Protein AF-R9BVL9-F1 (afdb_monomer)

pLDDT: mean 93.87, std 7.26, range [50.53, 97.81]

Organism: NCBI:txid1202534

Radius of gyration: 15.22 Å; Cα contacts (8 Å, |Δi|>4): 130; chains: 1; bounding box: 31×31×44 Å

Mean predicted aligned error: 3.62 Å

Solvent-accessible surface area (backbone atoms only — not comparable to full-atom values): 5307 Å² total; per-residue (Å²): 130,86,49,84,34,79,42,56,67,53,29,22,55,51,24,23,60,45,1,36,74,64,8,26,67,58,32,45,64,66,48,54,82,30,38,88,45,59,69,3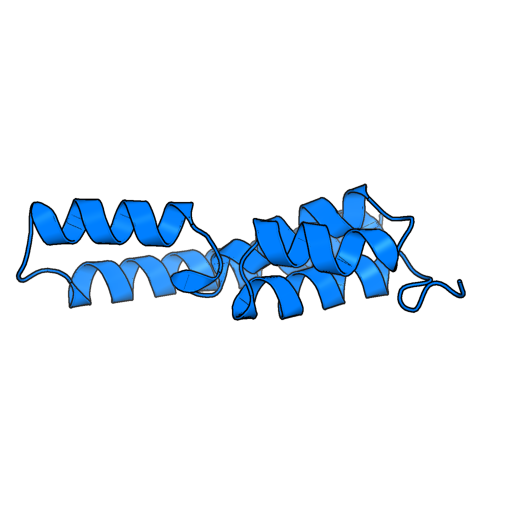4,31,57,49,14,10,55,57,13,20,43,65,36,58,69,2,18,69,65,48,45,51,53,50,55,56,49,34,71,78,37,66,90,44,48,69,61,51,53,51,54,52,47,51,56,23,51,52,45,46,69,49,48,52,58,52,51,48,42,63,74,74,74,108

Sequence (103 aa):
MEQILNSKQSTFTYSIIVSQVISNVPATMLLSGFTNSVRELLLGVNIGGLGTLIASLASVISFKLYINEFPEESNKYLKSFTFYNILGLAIIIPLIYLILFCI

Foldseek 3Di:
DAQPQEDLVSLLQVLLVQLLPQALPVSLVVNVVRDPNNVSNNLNLVLSLLQDCNSYPVSVVVLVVVCVVVVPCSVVSRVVSNVVSVVSSVPVVVVVCCVPPVD

Secondary structure (DSSP, 8-state):
---S--SHHHHHHHHHHHHHHH-HHHHHHHHHTT-S-HHHHHHHHHHHTTSSSTT-HHHHHHHHHHHHH-GGGHHHHHHHHHHHHHHHHHHHHHHHHHHHHT-

Structure (mmCIF, N/CA/C/O backbone):
data_AF-R9BVL9-F1
#
_entry.id   AF-R9BVL9-F1
#
loop_
_atom_site.group_PDB
_atom_site.id
_atom_site.type_symbol
_atom_site.label_atom_id
_atom_site.label_alt_id
_atom_site.label_comp_id
_atom_site.label_asym_id
_atom_site.label_entity_id
_atom_site.label_seq_id
_atom_site.pdbx_PDB_ins_code
_atom_site.Cartn_x
_atom_site.Cartn_y
_atom_site.Cartn_z
_atom_site.occupancy
_atom_site.B_iso_or_equiv
_atom_site.auth_seq_id
_atom_site.auth_comp_id
_atom_site.auth_asym_id
_atom_site.auth_atom_id
_atom_site.pdbx_PDB_model_num
ATOM 1 N N . MET A 1 1 ? 15.472 -16.729 -16.283 1.00 50.53 1 MET A N 1
ATOM 2 C CA . MET A 1 1 ? 14.083 -16.430 -15.888 1.00 50.53 1 MET A CA 1
ATOM 3 C C . MET A 1 1 ? 13.789 -15.060 -16.470 1.00 50.53 1 MET A C 1
ATOM 5 O O . MET A 1 1 ? 14.496 -14.128 -16.106 1.00 50.53 1 MET A O 1
ATOM 9 N N . GLU A 1 2 ? 12.910 -14.949 -17.467 1.00 54.12 2 GLU A N 1
ATOM 10 C CA . GLU A 1 2 ? 12.523 -13.630 -17.989 1.00 54.12 2 GLU A CA 1
ATOM 11 C C . GLU A 1 2 ? 11.893 -12.827 -16.849 1.00 54.12 2 GLU A C 1
ATOM 13 O O . GLU A 1 2 ? 11.024 -13.329 -16.134 1.00 54.12 2 GLU A O 1
ATOM 18 N N . GLN A 1 3 ? 12.386 -11.612 -16.620 1.00 64.62 3 GLN A N 1
ATOM 19 C CA . GLN A 1 3 ? 11.848 -10.755 -15.574 1.00 64.62 3 GLN A CA 1
ATOM 20 C C . GLN A 1 3 ? 10.478 -10.261 -16.033 1.00 64.62 3 GLN A C 1
ATOM 22 O O . GLN A 1 3 ? 10.350 -9.579 -17.039 1.00 64.62 3 GLN A O 1
ATOM 27 N N . ILE A 1 4 ? 9.414 -10.629 -15.324 1.00 75.50 4 ILE A N 1
ATOM 28 C CA . ILE A 1 4 ? 8.058 -10.175 -15.675 1.00 75.50 4 ILE A CA 1
ATOM 29 C C . ILE A 1 4 ? 7.959 -8.645 -15.504 1.00 75.50 4 ILE A C 1
ATOM 31 O O . ILE A 1 4 ? 7.212 -7.974 -16.214 1.00 75.50 4 ILE A O 1
ATOM 35 N N . LEU A 1 5 ? 8.777 -8.068 -14.614 1.00 85.25 5 LEU A N 1
ATOM 36 C CA . LEU A 1 5 ? 8.900 -6.630 -14.390 1.00 85.25 5 LEU A CA 1
ATOM 37 C C . LEU A 1 5 ? 10.209 -6.101 -14.993 1.00 85.25 5 LEU A C 1
ATOM 39 O O . LEU A 1 5 ? 11.156 -5.771 -14.285 1.00 85.25 5 LEU A O 1
ATOM 43 N N . ASN A 1 6 ? 10.240 -5.986 -16.321 1.00 83.31 6 ASN A N 1
ATOM 44 C CA . ASN A 1 6 ? 11.427 -5.549 -17.070 1.00 83.31 6 ASN A CA 1
ATOM 45 C C . ASN A 1 6 ? 11.731 -4.044 -16.978 1.00 83.31 6 ASN A C 1
ATOM 47 O O . ASN A 1 6 ? 12.803 -3.612 -17.396 1.00 83.31 6 ASN A O 1
ATOM 51 N N . SER A 1 7 ? 10.808 -3.227 -16.461 1.00 92.25 7 SER A N 1
ATOM 52 C CA . SER A 1 7 ? 10.996 -1.776 -16.368 1.00 92.25 7 SER A CA 1
ATOM 53 C C . SER A 1 7 ? 10.940 -1.275 -14.928 1.00 92.25 7 SER A C 1
ATOM 55 O O . SER A 1 7 ? 10.240 -1.817 -14.065 1.00 92.25 7 SER A O 1
ATOM 57 N N . LYS A 1 8 ? 11.656 -0.180 -14.676 1.00 94.81 8 LYS A N 1
ATOM 58 C CA . LYS A 1 8 ? 11.623 0.545 -13.402 1.00 94.81 8 LYS A CA 1
ATOM 59 C C . LYS A 1 8 ? 10.212 1.052 -13.076 1.00 94.81 8 LYS A C 1
ATOM 61 O O . LYS A 1 8 ? 9.757 0.919 -11.945 1.00 94.81 8 LYS A O 1
ATOM 66 N N . GLN A 1 9 ? 9.497 1.549 -14.089 1.00 94.62 9 GLN A N 1
ATOM 67 C CA . GLN A 1 9 ? 8.121 2.047 -13.972 1.00 94.62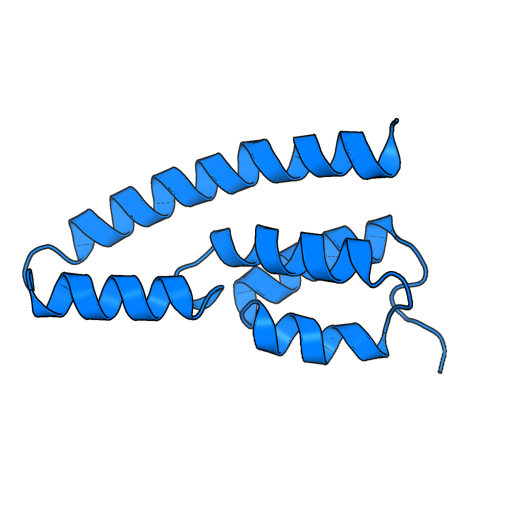 9 GLN A CA 1
ATOM 68 C C . GLN A 1 9 ? 7.154 0.925 -13.596 1.00 94.62 9 GLN A C 1
ATOM 70 O O . GLN A 1 9 ? 6.438 1.042 -12.604 1.00 94.62 9 GLN A O 1
ATOM 75 N N . SER A 1 10 ? 7.187 -0.201 -14.321 1.00 94.81 10 SER A N 1
ATOM 76 C CA . SER A 1 10 ? 6.359 -1.363 -13.985 1.00 94.81 10 SER A CA 1
ATOM 77 C C . SER A 1 10 ? 6.689 -1.877 -12.588 1.00 94.81 10 SER A C 1
ATOM 79 O O . SER A 1 10 ? 5.780 -2.136 -11.806 1.00 94.81 10 SER A O 1
ATOM 81 N N . THR A 1 11 ? 7.975 -1.969 -12.237 1.00 96.44 11 THR A N 1
ATOM 82 C CA . THR A 1 11 ? 8.390 -2.399 -10.897 1.00 96.44 11 THR A CA 1
ATOM 83 C C . THR A 1 11 ? 7.784 -1.505 -9.821 1.00 96.44 11 THR A C 1
ATOM 85 O O . THR A 1 11 ? 7.162 -2.020 -8.897 1.00 96.44 11 THR A O 1
ATOM 88 N N . PHE A 1 12 ? 7.896 -0.184 -9.960 1.00 97.38 12 PHE A N 1
ATOM 89 C CA . PHE A 1 12 ? 7.331 0.772 -9.011 1.00 97.38 12 PHE A CA 1
ATOM 90 C C . PHE A 1 12 ? 5.807 0.623 -8.875 1.00 97.38 12 PHE A C 1
ATOM 92 O O . PHE A 1 12 ? 5.299 0.437 -7.768 1.00 97.38 12 PHE A O 1
ATOM 99 N N . THR A 1 13 ? 5.077 0.636 -9.994 1.00 95.94 13 THR A N 1
ATOM 100 C CA . THR A 1 13 ? 3.607 0.590 -9.996 1.00 95.94 13 THR A CA 1
ATOM 101 C C . THR A 1 13 ? 3.064 -0.728 -9.444 1.00 95.94 13 THR A C 1
ATOM 103 O O . THR A 1 13 ? 2.191 -0.712 -8.576 1.00 95.94 13 THR A O 1
ATOM 106 N N . TYR A 1 14 ? 3.592 -1.873 -9.888 1.00 96.12 14 TYR A N 1
ATOM 107 C CA . TYR A 1 14 ? 3.139 -3.176 -9.389 1.00 96.12 14 TYR A CA 1
ATOM 108 C C . TYR A 1 14 ? 3.486 -3.372 -7.912 1.00 96.12 14 TYR A C 1
ATOM 110 O O . TYR A 1 14 ? 2.672 -3.913 -7.169 1.00 96.12 14 TYR A O 1
ATOM 118 N N . SER A 1 15 ? 4.638 -2.874 -7.459 1.00 97.00 15 SER A N 1
ATOM 119 C CA . SER A 1 15 ? 5.024 -2.943 -6.045 1.00 97.00 15 SER A CA 1
ATOM 120 C C . SER A 1 15 ? 4.051 -2.200 -5.130 1.00 97.00 15 SER A C 1
ATOM 122 O O . SER A 1 15 ? 3.724 -2.709 -4.058 1.00 97.00 15 SER A O 1
ATOM 124 N N . ILE A 1 16 ? 3.527 -1.047 -5.566 1.00 97.25 16 ILE A N 1
ATOM 125 C CA . ILE A 1 16 ? 2.487 -0.308 -4.832 1.00 97.25 16 ILE A CA 1
ATOM 126 C C . ILE A 1 16 ? 1.212 -1.147 -4.718 1.00 97.25 16 ILE A C 1
ATOM 128 O O . ILE A 1 16 ? 0.687 -1.320 -3.619 1.00 97.25 16 ILE A O 1
ATOM 132 N N . ILE A 1 17 ? 0.728 -1.679 -5.844 1.00 95.69 17 ILE A N 1
ATOM 133 C CA . ILE A 1 17 ? -0.538 -2.425 -5.906 1.00 95.69 17 ILE A CA 1
ATOM 134 C C . ILE A 1 17 ? -0.456 -3.697 -5.059 1.00 95.69 17 ILE A C 1
ATOM 136 O O . ILE A 1 17 ? -1.322 -3.950 -4.224 1.00 95.69 17 ILE A O 1
ATOM 140 N N . VAL A 1 18 ? 0.603 -4.485 -5.242 1.00 96.06 18 VAL A N 1
ATOM 141 C CA . VAL A 1 18 ? 0.782 -5.762 -4.540 1.00 96.06 18 VAL A CA 1
ATOM 142 C C . VAL A 1 18 ? 0.958 -5.540 -3.036 1.00 96.06 18 VAL A C 1
ATOM 144 O O . VAL A 1 18 ? 0.368 -6.271 -2.239 1.00 96.06 18 VAL A O 1
ATOM 147 N N . SER A 1 19 ? 1.706 -4.510 -2.628 1.00 96.75 19 SER A N 1
ATOM 148 C CA . SER A 1 19 ? 1.915 -4.196 -1.209 1.00 96.75 19 SER A CA 1
ATOM 149 C C . SER A 1 19 ? 0.619 -3.833 -0.476 1.00 96.75 19 SER A C 1
ATOM 151 O O . SER A 1 19 ? 0.444 -4.230 0.676 1.00 96.75 19 SER A O 1
ATOM 153 N N . GLN A 1 20 ? -0.344 -3.191 -1.150 1.00 94.62 20 GLN A N 1
ATOM 154 C CA . GLN A 1 20 ? -1.646 -2.883 -0.544 1.00 94.62 20 GLN A CA 1
ATOM 155 C C . GLN A 1 20 ? -2.468 -4.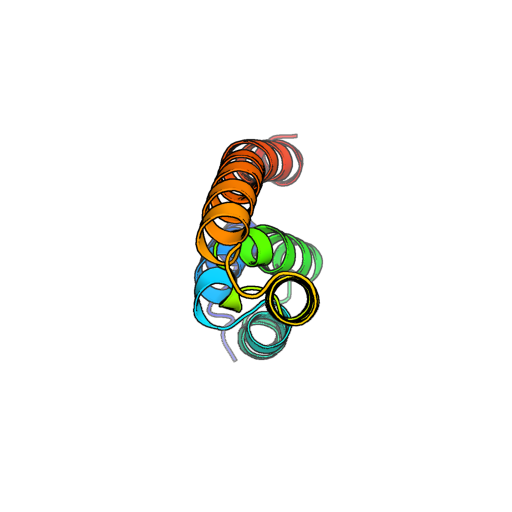124 -0.164 1.00 94.62 20 GLN A C 1
ATOM 157 O O . GLN A 1 20 ? -3.300 -4.045 0.744 1.00 94.62 20 GLN A O 1
ATOM 162 N N . VAL A 1 21 ? -2.231 -5.252 -0.842 1.00 93.31 21 VAL A N 1
ATOM 163 C CA . VAL A 1 21 ? -2.979 -6.504 -0.655 1.00 93.31 21 VAL A CA 1
ATOM 164 C C . VAL A 1 21 ? -2.218 -7.498 0.224 1.00 93.31 21 VAL A C 1
ATOM 166 O O . VAL A 1 21 ? -2.817 -8.115 1.100 1.00 93.31 21 VAL A O 1
ATOM 169 N N . ILE A 1 22 ? -0.909 -7.667 0.002 1.00 92.75 22 ILE A N 1
ATOM 170 C CA . ILE A 1 22 ? -0.108 -8.732 0.641 1.00 92.75 22 ILE A CA 1
ATOM 171 C C . ILE A 1 22 ? 0.700 -8.220 1.846 1.00 92.75 22 ILE A C 1
ATOM 173 O O . ILE A 1 22 ? 1.129 -9.019 2.674 1.00 92.75 22 ILE A O 1
ATOM 177 N N . SER A 1 23 ? 0.857 -6.902 1.998 1.00 94.50 23 SER A N 1
ATOM 178 C CA . SER A 1 23 ? 1.772 -6.232 2.934 1.00 94.50 23 SER A CA 1
ATOM 179 C C . SER A 1 23 ? 3.181 -5.996 2.386 1.00 94.50 23 SER A C 1
ATOM 181 O O . SER A 1 23 ? 3.693 -6.761 1.567 1.00 94.50 23 SER A O 1
ATOM 183 N N . ASN A 1 24 ? 3.819 -4.928 2.863 1.00 95.06 24 ASN A N 1
ATOM 184 C CA . ASN A 1 24 ? 5.112 -4.433 2.390 1.00 95.06 24 ASN A CA 1
ATOM 185 C C . ASN A 1 24 ? 6.234 -5.489 2.390 1.00 95.06 24 ASN A C 1
ATOM 187 O O . ASN A 1 24 ? 6.908 -5.662 1.372 1.00 95.06 24 ASN A O 1
ATOM 191 N N . VAL A 1 25 ? 6.427 -6.234 3.482 1.00 95.44 25 VAL A N 1
ATOM 192 C CA . VAL A 1 25 ? 7.508 -7.231 3.592 1.00 95.44 25 VAL A CA 1
ATOM 193 C C . VAL A 1 25 ? 7.266 -8.449 2.683 1.00 95.44 25 VAL A C 1
ATOM 195 O O . VAL A 1 25 ? 8.138 -8.741 1.857 1.00 95.44 25 VAL A O 1
ATOM 198 N N . PRO A 1 26 ? 6.109 -9.142 2.739 1.00 95.81 26 PRO A N 1
ATOM 199 C CA . PRO A 1 26 ? 5.826 -10.252 1.829 1.00 95.81 26 PRO A CA 1
ATOM 200 C C . PRO A 1 26 ? 5.803 -9.842 0.353 1.00 95.81 26 PRO A C 1
ATOM 202 O O . PRO A 1 26 ? 6.315 -10.582 -0.485 1.00 95.81 26 PRO A O 1
ATOM 205 N N . ALA A 1 27 ? 5.271 -8.659 0.024 1.00 96.56 27 ALA A N 1
ATOM 206 C CA . ALA A 1 27 ? 5.282 -8.140 -1.344 1.00 96.56 27 ALA A CA 1
ATOM 207 C C . ALA A 1 27 ? 6.711 -7.917 -1.855 1.00 96.56 27 ALA A C 1
ATOM 209 O O . ALA A 1 27 ? 7.007 -8.252 -3.000 1.00 96.56 27 ALA A O 1
ATOM 210 N N . THR A 1 28 ? 7.611 -7.415 -1.001 1.00 96.69 28 THR A N 1
ATOM 211 C CA . THR A 1 28 ? 9.034 -7.262 -1.344 1.00 96.69 28 THR A CA 1
ATOM 212 C C . THR A 1 28 ? 9.658 -8.610 -1.676 1.00 96.69 28 THR A C 1
ATOM 214 O O . THR A 1 28 ? 10.278 -8.755 -2.726 1.00 96.69 28 THR A O 1
ATOM 217 N N . MET A 1 29 ? 9.460 -9.608 -0.808 1.00 96.56 29 MET A N 1
ATOM 218 C CA . MET A 1 29 ? 9.991 -10.958 -1.016 1.00 96.56 29 MET A CA 1
ATOM 219 C C . MET A 1 29 ? 9.449 -11.579 -2.305 1.00 96.56 29 MET A C 1
ATOM 221 O O . MET A 1 29 ? 10.233 -12.059 -3.122 1.00 96.56 29 MET A O 1
ATOM 225 N N . LEU A 1 30 ? 8.135 -11.492 -2.527 1.00 95.31 30 LEU A N 1
ATOM 226 C CA . LEU A 1 30 ? 7.473 -12.010 -3.722 1.00 95.31 30 LEU A CA 1
ATOM 227 C C . LEU A 1 30 ? 8.018 -11.359 -5.000 1.00 95.31 30 LEU A C 1
ATOM 229 O O . LEU A 1 30 ? 8.381 -12.067 -5.933 1.00 95.31 30 LEU A O 1
ATOM 233 N N . LEU A 1 31 ? 8.096 -10.027 -5.048 1.00 95.56 31 LEU A N 1
ATOM 234 C CA . LEU A 1 31 ? 8.468 -9.293 -6.260 1.00 95.56 31 LEU A CA 1
ATOM 235 C C . LEU A 1 31 ? 9.979 -9.241 -6.518 1.00 95.56 31 LEU A C 1
ATOM 237 O O . LEU A 1 31 ? 10.380 -9.034 -7.663 1.00 95.56 31 LEU A O 1
ATOM 241 N N . SER A 1 32 ? 10.816 -9.472 -5.502 1.00 95.12 32 SER A N 1
ATOM 242 C CA . SER A 1 32 ? 12.283 -9.431 -5.626 1.00 95.12 32 SER A CA 1
ATOM 243 C C . SER A 1 32 ? 12.849 -10.395 -6.675 1.00 95.12 32 SER A C 1
ATOM 245 O O . SER A 1 32 ? 13.842 -10.079 -7.321 1.00 95.12 32 SER A O 1
ATOM 247 N N . GLY A 1 33 ? 12.191 -11.536 -6.909 1.00 92.94 33 GLY A N 1
ATOM 248 C CA . GLY A 1 33 ? 12.590 -12.499 -7.941 1.00 92.94 33 GLY A CA 1
ATOM 249 C C . GLY A 1 33 ? 12.226 -12.086 -9.373 1.00 92.94 33 GLY A C 1
ATOM 250 O O . GLY A 1 33 ? 12.720 -12.687 -10.326 1.00 92.94 33 GLY A O 1
ATOM 251 N N . PHE A 1 34 ? 11.373 -11.070 -9.542 1.00 93.31 34 PHE A N 1
ATOM 252 C CA . PHE A 1 34 ? 10.806 -10.675 -10.836 1.00 93.31 34 PHE A CA 1
ATOM 253 C C . PHE A 1 34 ? 11.376 -9.364 -11.393 1.00 93.31 34 PHE A C 1
ATOM 255 O O .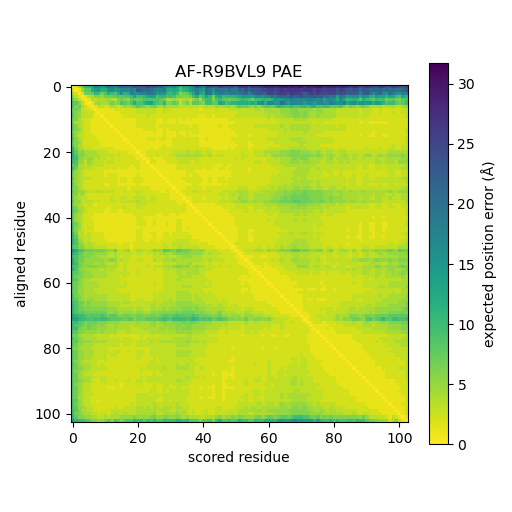 PHE A 1 34 ? 10.971 -8.967 -12.486 1.00 93.31 34 PHE A O 1
ATOM 262 N N . THR A 1 35 ? 12.288 -8.695 -10.677 1.00 94.12 35 THR A N 1
ATOM 263 C CA . THR A 1 35 ? 12.872 -7.400 -11.067 1.00 94.12 35 THR A CA 1
ATOM 264 C C . THR A 1 35 ? 14.304 -7.224 -10.556 1.00 94.12 35 THR A C 1
ATOM 266 O O . THR A 1 35 ? 14.619 -7.604 -9.433 1.00 94.12 35 THR A O 1
ATOM 269 N N . ASN A 1 36 ? 15.159 -6.563 -11.343 1.00 94.06 36 ASN A N 1
ATOM 270 C CA . ASN A 1 36 ? 16.454 -6.035 -10.877 1.00 94.06 36 ASN A CA 1
ATOM 271 C C . ASN A 1 36 ? 16.362 -4.597 -10.326 1.00 94.06 36 ASN A C 1
ATOM 273 O O . ASN A 1 36 ? 17.350 -4.050 -9.834 1.00 94.06 36 ASN A O 1
ATOM 277 N N . SER A 1 37 ? 15.194 -3.956 -10.420 1.00 95.12 37 SER A N 1
ATOM 278 C CA . SER A 1 37 ? 14.981 -2.552 -10.042 1.00 95.12 37 SER A CA 1
ATOM 279 C C . SER A 1 37 ? 14.697 -2.431 -8.541 1.00 95.12 37 SER A C 1
ATOM 281 O O . SER A 1 37 ? 13.590 -2.103 -8.116 1.00 95.12 37 SER A O 1
ATOM 283 N N . VAL A 1 38 ? 15.701 -2.757 -7.716 1.00 94.88 38 VAL A N 1
ATOM 284 C CA . VAL A 1 38 ? 15.562 -2.858 -6.249 1.00 94.88 38 VAL A CA 1
ATOM 285 C C . VAL A 1 38 ? 15.094 -1.542 -5.626 1.00 94.88 38 VAL A C 1
ATOM 287 O O . VAL A 1 38 ? 14.270 -1.546 -4.715 1.00 94.88 38 VAL A O 1
ATOM 290 N N . ARG A 1 39 ? 15.579 -0.402 -6.128 1.00 96.31 39 ARG A N 1
ATOM 291 C CA . ARG A 1 39 ? 15.196 0.916 -5.608 1.00 96.31 39 ARG A CA 1
ATOM 292 C C . ARG A 1 39 ? 13.705 1.181 -5.811 1.00 96.31 39 ARG A C 1
ATOM 294 O O . ARG A 1 39 ? 13.021 1.597 -4.881 1.00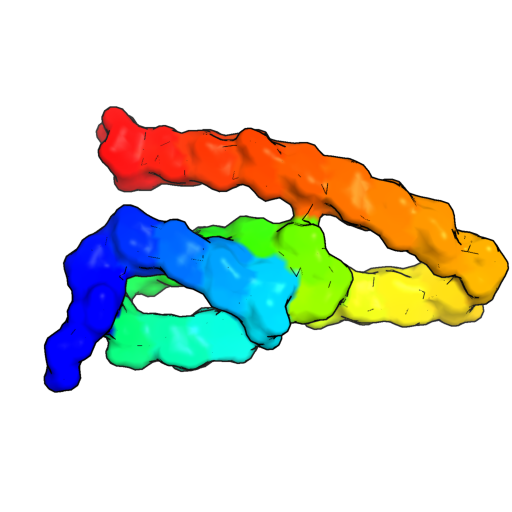 96.31 39 ARG A O 1
ATOM 301 N N . GLU A 1 40 ? 13.204 0.928 -7.010 1.00 97.25 40 GLU A N 1
ATOM 302 C CA . GLU A 1 40 ? 11.810 1.129 -7.390 1.00 97.25 40 GLU A CA 1
ATOM 303 C C . GLU A 1 40 ? 10.883 0.137 -6.686 1.00 97.25 40 GLU A C 1
ATOM 305 O O . GLU A 1 40 ? 9.794 0.522 -6.261 1.00 97.25 40 GLU A O 1
ATOM 310 N N . LEU A 1 41 ? 11.346 -1.102 -6.493 1.00 97.44 41 LEU A N 1
ATOM 311 C CA . LEU A 1 41 ? 10.665 -2.114 -5.690 1.00 97.44 41 LEU A CA 1
ATOM 312 C C . LEU A 1 41 ? 10.490 -1.632 -4.245 1.00 97.44 41 LEU A C 1
ATOM 314 O O . LEU A 1 41 ? 9.364 -1.546 -3.761 1.00 97.44 41 LEU A O 1
ATOM 318 N N . LEU A 1 42 ? 11.588 -1.269 -3.574 1.00 97.38 42 LEU A N 1
ATOM 319 C CA . LEU A 1 42 ? 11.572 -0.851 -2.168 1.00 97.38 42 LEU A CA 1
ATOM 320 C C . LEU A 1 42 ? 10.782 0.443 -1.945 1.00 97.38 42 LEU A C 1
ATOM 322 O O . LEU A 1 42 ? 10.102 0.580 -0.927 1.00 97.38 42 LEU A O 1
ATOM 326 N N . LEU A 1 43 ? 10.842 1.391 -2.881 1.00 97.56 43 LEU A N 1
ATOM 327 C CA . LEU A 1 43 ? 10.006 2.589 -2.817 1.00 97.56 43 LEU A CA 1
ATOM 328 C C . LEU A 1 43 ? 8.530 2.233 -3.012 1.00 97.56 43 LEU A C 1
ATOM 330 O O . LEU A 1 43 ? 7.695 2.638 -2.207 1.00 97.56 43 LEU A O 1
ATOM 334 N N . GLY A 1 44 ? 8.209 1.435 -4.031 1.00 97.44 44 GLY A N 1
ATOM 335 C CA . GLY A 1 44 ? 6.832 1.071 -4.341 1.00 97.44 44 GLY A CA 1
ATOM 336 C C . GLY A 1 44 ? 6.154 0.279 -3.221 1.00 97.44 44 GLY A C 1
ATOM 337 O O . GLY A 1 44 ? 5.045 0.625 -2.821 1.00 97.44 44 GLY A O 1
ATOM 338 N N . VAL A 1 45 ? 6.820 -0.729 -2.648 1.00 97.69 45 VAL A N 1
ATOM 339 C CA . VAL A 1 45 ? 6.248 -1.528 -1.547 1.00 97.69 45 VAL A CA 1
ATOM 340 C C . VAL A 1 45 ? 6.049 -0.719 -0.266 1.00 97.69 45 VAL A C 1
ATOM 342 O O . VAL A 1 45 ? 5.043 -0.912 0.414 1.00 97.69 45 VAL A O 1
ATOM 345 N N . ASN A 1 46 ? 6.951 0.211 0.063 1.00 97.25 46 ASN A N 1
ATOM 346 C CA . ASN A 1 46 ? 6.794 1.059 1.247 1.00 97.25 46 ASN A CA 1
ATOM 347 C C . ASN A 1 46 ? 5.663 2.074 1.072 1.00 97.25 46 ASN A C 1
ATOM 349 O O . ASN A 1 46 ? 4.840 2.220 1.972 1.00 97.25 46 ASN A O 1
ATOM 353 N N . ILE A 1 47 ? 5.575 2.721 -0.095 1.00 97.31 47 ILE A N 1
ATOM 354 C CA . ILE A 1 47 ? 4.473 3.640 -0.411 1.00 97.31 47 ILE A CA 1
ATOM 355 C C . ILE A 1 47 ? 3.144 2.877 -0.436 1.00 97.31 47 ILE A C 1
ATOM 357 O O . ILE A 1 47 ? 2.169 3.320 0.163 1.00 97.31 47 ILE A O 1
ATOM 361 N N . GLY A 1 48 ? 3.110 1.695 -1.058 1.00 96.56 48 GLY A N 1
ATOM 362 C CA . GLY A 1 48 ? 1.939 0.818 -1.054 1.00 96.56 48 GLY A CA 1
ATOM 363 C C . GLY A 1 48 ? 1.518 0.377 0.350 1.00 96.56 48 GLY A C 1
ATOM 364 O O . GLY A 1 48 ? 0.327 0.235 0.608 1.00 96.56 48 GLY A O 1
ATOM 365 N N . GLY A 1 49 ? 2.460 0.273 1.291 1.00 95.31 49 GLY A N 1
ATOM 366 C CA . GLY A 1 49 ? 2.186 -0.052 2.692 1.00 95.31 49 GLY A CA 1
ATOM 367 C C . GLY A 1 49 ? 1.311 0.969 3.431 1.00 95.31 49 GLY A C 1
ATOM 368 O O . GLY A 1 49 ? 0.801 0.656 4.505 1.00 95.31 49 GLY A O 1
ATOM 369 N N . LEU A 1 50 ? 1.108 2.165 2.865 1.00 94.38 50 LEU A N 1
ATOM 370 C CA . LEU A 1 50 ? 0.189 3.168 3.405 1.00 94.38 50 LEU A CA 1
ATOM 371 C C . LEU A 1 50 ? -1.281 2.792 3.159 1.00 94.38 50 LEU A C 1
ATOM 373 O O . LEU A 1 50 ? -2.135 3.151 3.953 1.00 94.38 50 LEU A O 1
ATOM 377 N N . GLY A 1 51 ? -1.614 2.064 2.089 1.00 89.81 51 GLY A N 1
ATOM 378 C CA . GLY A 1 51 ? -3.001 1.998 1.608 1.00 89.81 51 GLY A CA 1
ATOM 379 C C . GLY A 1 51 ? -4.020 1.404 2.578 1.00 89.81 51 GLY A C 1
ATOM 380 O O . GLY A 1 51 ? -5.062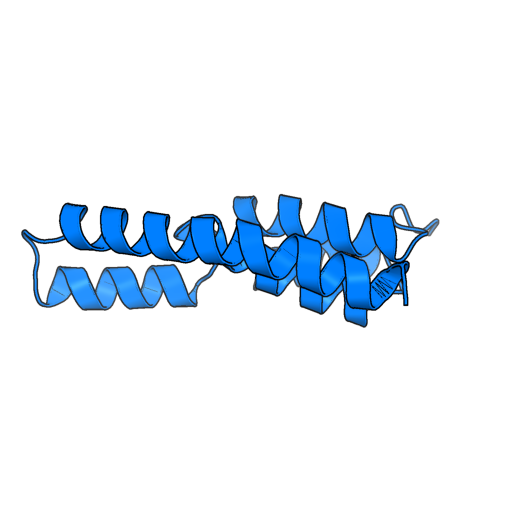 2.010 2.821 1.00 89.81 51 GLY A O 1
ATOM 381 N N . THR A 1 52 ? -3.737 0.232 3.144 1.00 91.50 52 THR A N 1
ATOM 382 C CA . THR A 1 52 ? -4.654 -0.443 4.074 1.00 91.50 52 THR A CA 1
ATOM 383 C C . THR A 1 52 ? -3.966 -0.747 5.395 1.00 91.50 52 THR A C 1
ATOM 385 O O . THR A 1 52 ? -2.742 -0.762 5.502 1.00 91.50 52 THR A O 1
ATOM 388 N N . LEU A 1 53 ? -4.756 -1.040 6.427 1.00 92.62 53 LEU A N 1
ATOM 389 C CA . LEU A 1 53 ? -4.216 -1.399 7.738 1.00 92.62 53 LEU A CA 1
ATOM 390 C C . LEU A 1 53 ? -3.361 -2.674 7.693 1.00 92.62 53 LEU A C 1
ATOM 392 O O . LEU A 1 53 ? -2.395 -2.788 8.436 1.00 92.62 53 LEU A O 1
ATOM 396 N N . ILE A 1 54 ? -3.698 -3.612 6.805 1.00 91.25 54 ILE A N 1
ATOM 397 C CA . ILE A 1 54 ? -2.998 -4.894 6.633 1.00 91.25 54 ILE A CA 1
ATOM 398 C C . ILE A 1 54 ? -1.765 -4.732 5.723 1.00 91.25 54 ILE A C 1
ATOM 400 O O . ILE A 1 54 ? -0.794 -5.479 5.855 1.00 91.25 54 ILE A O 1
ATOM 404 N N . ALA A 1 55 ? -1.751 -3.710 4.858 1.00 93.50 55 ALA A N 1
ATOM 405 C CA . ALA A 1 55 ? -0.644 -3.409 3.947 1.00 93.50 55 ALA A CA 1
ATOM 406 C C . ALA A 1 55 ? 0.697 -3.141 4.661 1.00 93.50 55 ALA A C 1
ATOM 408 O O . ALA A 1 55 ? 1.761 -3.203 4.047 1.00 93.50 55 ALA A O 1
ATOM 409 N N . SER A 1 56 ? 0.680 -2.879 5.967 1.00 94.94 56 SER A N 1
ATOM 410 C CA . SER A 1 56 ? 1.892 -2.716 6.762 1.00 94.94 56 SER A CA 1
ATOM 411 C C . SER A 1 56 ? 1.727 -3.317 8.150 1.00 94.94 56 SER A C 1
ATOM 413 O O . SER A 1 56 ? 0.803 -2.978 8.890 1.00 94.94 56 SER A O 1
ATOM 415 N N . LEU A 1 57 ? 2.680 -4.162 8.553 1.00 93.06 57 LEU A N 1
ATOM 416 C CA . LEU A 1 57 ? 2.722 -4.708 9.913 1.00 93.06 57 LEU A CA 1
ATOM 417 C C . LEU A 1 57 ? 2.795 -3.609 10.980 1.00 93.06 57 LEU A C 1
ATOM 419 O O . LEU A 1 57 ? 2.197 -3.757 12.043 1.00 93.06 57 LEU A O 1
ATOM 423 N N . ALA A 1 58 ? 3.470 -2.491 10.694 1.00 92.81 58 ALA A N 1
ATOM 424 C CA . ALA A 1 58 ? 3.537 -1.362 11.618 1.00 92.81 58 ALA A CA 1
ATOM 425 C C . ALA A 1 58 ? 2.144 -0.759 11.881 1.00 92.81 58 ALA A C 1
ATOM 427 O O . ALA A 1 58 ? 1.820 -0.441 13.025 1.00 92.81 58 ALA A O 1
ATOM 428 N N . SER A 1 59 ? 1.296 -0.681 10.851 1.00 94.75 59 SER A N 1
ATOM 429 C CA . SER A 1 59 ? -0.093 -0.224 10.961 1.00 94.75 59 SER A CA 1
ATOM 430 C C . SER A 1 59 ? -0.937 -1.182 11.805 1.00 94.75 59 SER A C 1
ATOM 432 O O . SER A 1 59 ? -1.664 -0.740 12.694 1.00 94.75 59 SER A O 1
ATOM 434 N N . VAL A 1 60 ? -0.783 -2.498 11.606 1.00 94.56 60 VAL A N 1
ATOM 435 C CA . VAL A 1 60 ? -1.455 -3.520 12.432 1.00 94.56 60 VAL A CA 1
ATOM 436 C C . VAL A 1 60 ? -1.028 -3.424 13.898 1.00 94.56 60 VAL A C 1
ATOM 438 O O . VAL A 1 60 ? -1.873 -3.496 14.791 1.00 94.56 60 VAL A O 1
ATOM 441 N N . ILE A 1 61 ? 0.272 -3.266 14.162 1.00 95.38 61 ILE A N 1
ATOM 442 C CA . ILE A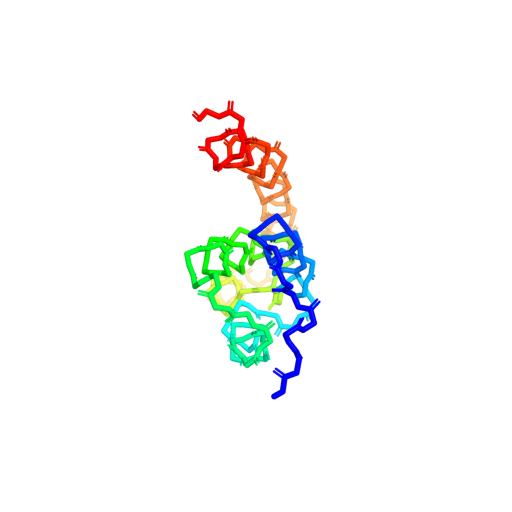 1 61 ? 0.808 -3.134 15.523 1.00 95.38 61 ILE A CA 1
ATOM 443 C C . ILE A 1 61 ? 0.269 -1.860 16.179 1.00 95.38 61 ILE A C 1
ATOM 445 O O . ILE A 1 61 ? -0.251 -1.930 17.289 1.00 95.38 61 ILE A O 1
ATOM 449 N N . SER A 1 62 ? 0.334 -0.719 15.488 1.00 95.38 62 SER A N 1
ATOM 450 C CA . SER A 1 62 ? -0.180 0.557 15.998 1.00 95.38 62 SER A CA 1
ATOM 451 C C . SER A 1 62 ? -1.671 0.477 16.326 1.00 95.38 62 SER A C 1
ATOM 453 O O . SER A 1 62 ? -2.077 0.906 17.404 1.00 95.38 62 SER A O 1
ATOM 455 N N . PHE A 1 63 ? -2.469 -0.138 15.452 1.00 96.69 63 PHE A N 1
ATOM 456 C CA . PHE A 1 63 ? -3.891 -0.343 15.703 1.00 96.69 63 PHE A CA 1
ATOM 457 C C . PHE A 1 63 ? -4.142 -1.217 16.929 1.00 96.69 63 PHE A C 1
ATOM 459 O O . PHE A 1 63 ? -4.921 -0.826 17.793 1.00 96.69 63 PHE A O 1
ATOM 466 N N . LYS A 1 64 ? -3.450 -2.361 17.041 1.00 96.25 64 LYS A N 1
ATOM 467 C CA . LYS A 1 64 ? -3.569 -3.260 18.200 1.00 96.25 64 LYS A CA 1
ATOM 468 C C . LYS A 1 64 ? -3.211 -2.561 19.510 1.00 96.25 64 LYS A C 1
ATOM 470 O O . LYS A 1 64 ? -3.925 -2.724 20.490 1.00 96.25 64 LYS A O 1
ATOM 475 N N . LEU A 1 65 ? -2.131 -1.782 19.525 1.00 97.25 65 LEU A N 1
ATOM 476 C CA . LEU A 1 65 ? -1.739 -1.011 20.705 1.00 97.25 65 LEU A CA 1
ATOM 477 C C . LEU A 1 65 ? -2.794 0.047 21.056 1.00 97.25 65 LEU A C 1
ATOM 479 O O . LEU A 1 65 ? -3.148 0.178 22.222 1.00 97.25 65 LEU A O 1
ATOM 483 N N . TYR A 1 66 ? -3.338 0.749 20.058 1.00 96.81 66 TYR A N 1
ATOM 484 C CA . TYR A 1 66 ? -4.341 1.790 20.280 1.00 96.81 66 TYR A CA 1
ATOM 485 C C . TYR A 1 66 ? -5.647 1.239 20.857 1.00 96.81 66 TYR A C 1
ATOM 487 O O . TYR A 1 66 ? -6.157 1.781 21.831 1.00 96.81 66 TYR A O 1
ATOM 495 N N . ILE A 1 67 ? -6.185 0.157 20.289 1.00 96.81 67 ILE A N 1
ATOM 496 C CA . ILE A 1 67 ? -7.449 -0.427 20.767 1.00 96.81 67 ILE A CA 1
ATOM 497 C C . ILE A 1 67 ? -7.301 -1.159 22.104 1.00 96.81 67 ILE A C 1
ATOM 499 O O . ILE A 1 67 ? -8.292 -1.336 22.801 1.00 96.81 67 ILE A O 1
ATOM 503 N N . ASN A 1 68 ? -6.089 -1.585 22.473 1.00 96.88 68 ASN A N 1
ATOM 504 C CA . ASN A 1 68 ? -5.840 -2.144 23.802 1.00 96.88 68 ASN A CA 1
ATOM 505 C C . ASN A 1 68 ? -5.954 -1.071 24.897 1.00 96.88 68 ASN A C 1
ATOM 507 O O . ASN A 1 68 ? -6.431 -1.377 25.984 1.00 96.88 68 ASN A O 1
ATOM 511 N N . GLU A 1 69 ? -5.540 0.165 24.605 1.00 96.75 69 GLU A 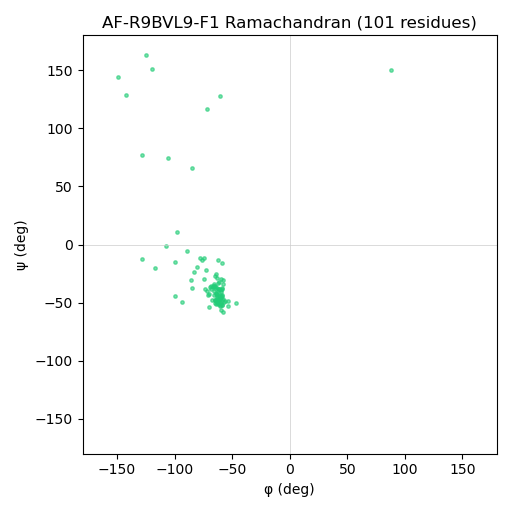N 1
ATOM 512 C CA . GLU A 1 69 ? -5.646 1.303 25.531 1.00 96.75 69 GLU A CA 1
ATOM 513 C C . GLU A 1 69 ? -7.029 1.976 25.458 1.00 96.75 69 GLU A C 1
ATOM 515 O O . GLU A 1 69 ? -7.599 2.368 26.474 1.00 96.75 69 GLU A O 1
ATOM 520 N N . PHE A 1 70 ? -7.605 2.069 24.253 1.00 96.19 70 PHE A N 1
ATOM 521 C CA . PHE A 1 70 ? -8.890 2.722 23.980 1.00 96.19 70 PHE A CA 1
ATOM 522 C C . PHE A 1 70 ? -9.843 1.795 23.196 1.00 96.19 70 PHE A C 1
ATOM 524 O O . PHE A 1 70 ? -10.042 1.987 21.989 1.00 96.19 70 PHE A O 1
ATOM 531 N N . PRO A 1 71 ? -10.476 0.802 23.852 1.00 92.44 71 PRO A N 1
ATOM 532 C CA . PRO A 1 71 ? -11.274 -0.232 23.178 1.00 92.44 71 PRO A CA 1
ATOM 533 C C . PRO A 1 71 ? -12.439 0.314 22.342 1.00 92.44 71 PRO A C 1
ATOM 535 O O . PRO A 1 71 ? -12.698 -0.159 21.236 1.00 92.44 71 PRO A O 1
ATOM 538 N N . GLU A 1 72 ? -13.098 1.365 22.835 1.00 95.25 72 GLU A N 1
ATOM 539 C CA . GLU A 1 72 ? -14.258 1.998 22.190 1.00 95.25 72 GLU A CA 1
ATOM 540 C C . GLU A 1 72 ? -13.873 2.917 21.012 1.00 95.25 72 GLU A C 1
ATOM 542 O O . GLU A 1 72 ? -14.724 3.342 20.227 1.00 95.25 72 GLU A O 1
ATOM 547 N N . GLU A 1 73 ? -12.584 3.235 20.840 1.00 95.62 73 GLU A N 1
ATOM 548 C CA . GLU A 1 73 ? -12.121 4.213 19.847 1.00 95.62 73 GLU A CA 1
ATOM 549 C C . GLU A 1 73 ? -11.609 3.593 18.530 1.00 95.62 73 GLU A C 1
ATOM 551 O O . GLU A 1 73 ? -11.076 4.307 17.673 1.00 95.62 73 GLU A O 1
ATOM 556 N N . SER A 1 74 ? -11.826 2.291 18.304 1.00 94.12 74 SER A N 1
ATOM 557 C CA . SER A 1 74 ? -11.444 1.576 17.068 1.00 94.12 74 SER A CA 1
ATOM 558 C C . SER A 1 74 ? -11.836 2.336 15.787 1.00 94.12 74 SER A C 1
ATOM 560 O O . SER A 1 74 ? -11.001 2.618 14.925 1.00 94.12 74 SER A O 1
ATOM 562 N N . ASN A 1 75 ? -13.097 2.769 15.691 1.00 95.38 75 ASN A N 1
ATOM 563 C CA . ASN A 1 75 ? -13.606 3.478 14.515 1.00 95.38 75 ASN A CA 1
ATOM 564 C C . ASN A 1 75 ? -12.947 4.849 14.300 1.00 95.38 75 ASN A C 1
ATOM 566 O O . ASN A 1 75 ? -12.781 5.286 13.159 1.00 95.38 75 ASN A O 1
ATOM 570 N N . LYS A 1 76 ? -12.586 5.545 15.382 1.00 95.94 76 LYS A N 1
ATOM 571 C CA . LYS A 1 76 ? -11.924 6.853 15.321 1.00 95.94 76 LYS A CA 1
ATOM 572 C C . LYS A 1 76 ? -10.495 6.701 14.808 1.00 95.94 76 LYS A C 1
ATOM 574 O O . LYS A 1 76 ? -10.100 7.451 13.916 1.00 95.94 76 LYS A O 1
ATOM 579 N N . TYR A 1 77 ? -9.774 5.684 15.283 1.00 96.50 77 TYR A N 1
ATOM 580 C CA . TYR A 1 77 ? -8.462 5.332 14.744 1.00 96.50 77 TYR A CA 1
ATOM 581 C C . TYR A 1 77 ? -8.553 5.003 13.254 1.00 96.50 77 TYR A C 1
ATOM 583 O O . TYR A 1 77 ? -7.839 5.608 12.461 1.00 96.50 77 TYR A O 1
ATOM 591 N N . LEU A 1 78 ? -9.459 4.101 12.853 1.00 96.25 78 LEU A N 1
ATOM 592 C CA . LEU A 1 78 ? -9.574 3.659 11.458 1.00 96.25 78 LEU A CA 1
ATOM 593 C C . LEU A 1 78 ? -9.884 4.811 10.496 1.00 96.25 78 LEU A C 1
ATOM 595 O O . LEU A 1 78 ? -9.311 4.866 9.407 1.00 96.25 78 LEU A O 1
ATOM 599 N N . LYS A 1 79 ? -10.746 5.755 10.896 1.00 96.25 79 LYS A N 1
ATOM 600 C CA . LYS A 1 79 ? -11.049 6.952 10.096 1.00 96.25 79 LYS A CA 1
ATOM 601 C C . LYS A 1 79 ? -9.825 7.848 9.927 1.00 96.25 79 LYS A C 1
ATOM 603 O O . LYS A 1 79 ? -9.482 8.180 8.794 1.00 96.25 79 LYS A O 1
ATOM 608 N N . SER A 1 80 ? -9.155 8.199 11.024 1.00 95.81 80 SER A N 1
ATOM 609 C CA . SER A 1 80 ? -7.947 9.033 10.983 1.00 95.81 80 SER A CA 1
ATOM 610 C C . SER A 1 80 ? -6.832 8.354 10.190 1.00 95.81 80 SER A C 1
ATOM 612 O O . SER A 1 80 ? -6.256 8.958 9.290 1.00 95.81 80 SER A O 1
ATOM 614 N N . PHE A 1 81 ? -6.586 7.072 10.463 1.00 96.06 81 PHE A N 1
ATOM 615 C CA . PHE A 1 81 ? -5.625 6.239 9.748 1.00 96.06 81 PHE A CA 1
ATOM 616 C C . PHE A 1 81 ? -5.885 6.260 8.240 1.00 96.06 81 PHE A C 1
ATOM 618 O O . PHE A 1 81 ? -4.987 6.571 7.463 1.00 96.06 81 PHE A O 1
ATOM 625 N N . THR A 1 82 ? -7.118 5.970 7.821 1.00 95.56 82 THR A N 1
ATOM 626 C CA . THR A 1 82 ? -7.475 5.911 6.397 1.00 95.56 82 THR A CA 1
ATOM 627 C C . THR A 1 82 ? -7.318 7.279 5.736 1.00 95.56 82 THR A C 1
ATOM 629 O O . THR A 1 82 ? -6.764 7.371 4.644 1.00 95.56 82 THR A O 1
ATOM 632 N N . PHE A 1 83 ? -7.736 8.353 6.409 1.00 97.00 83 PHE A N 1
ATOM 633 C CA . PHE A 1 83 ? -7.621 9.716 5.892 1.00 97.00 83 PHE A CA 1
ATOM 634 C C . PHE A 1 83 ? -6.164 10.124 5.633 1.00 97.00 83 PHE A C 1
ATOM 636 O O . PHE A 1 83 ? -5.826 10.518 4.515 1.00 97.00 83 PHE A O 1
ATOM 643 N N . TYR A 1 84 ? -5.289 9.986 6.634 1.00 96.44 84 TYR A N 1
ATOM 644 C CA . TYR A 1 84 ? -3.881 10.366 6.491 1.00 96.44 84 TYR A CA 1
ATOM 645 C C . TYR A 1 84 ? -3.149 9.505 5.464 1.00 96.44 84 TYR A C 1
ATOM 647 O O . TYR A 1 84 ? -2.335 10.023 4.702 1.00 96.44 84 TYR A O 1
ATOM 655 N N . ASN A 1 85 ? -3.455 8.211 5.401 1.00 96.25 85 ASN A N 1
ATOM 656 C CA . ASN A 1 85 ? -2.814 7.320 4.446 1.00 96.25 85 ASN A CA 1
ATOM 657 C C . ASN A 1 85 ? -3.266 7.549 3.003 1.00 96.25 85 ASN A C 1
ATOM 659 O O . ASN A 1 85 ? -2.426 7.538 2.107 1.00 96.25 85 ASN A O 1
ATOM 663 N N . ILE A 1 86 ? -4.556 7.803 2.756 1.00 96.31 86 ILE A N 1
ATOM 664 C CA . ILE A 1 86 ? -5.039 8.156 1.412 1.00 96.31 86 ILE A CA 1
ATOM 665 C C . ILE A 1 86 ? -4.413 9.475 0.954 1.00 96.31 86 ILE A C 1
ATOM 667 O O . ILE A 1 86 ? -3.953 9.562 -0.184 1.00 96.31 86 ILE A O 1
ATOM 671 N N . LEU A 1 87 ? -4.333 10.478 1.838 1.00 97.44 87 LEU A N 1
ATOM 672 C CA . LEU A 1 87 ? -3.606 11.717 1.547 1.00 97.44 87 LEU A CA 1
ATOM 673 C C . LEU A 1 87 ? -2.129 11.445 1.244 1.00 97.44 87 LEU A C 1
ATOM 675 O O . LEU A 1 87 ? -1.597 11.961 0.262 1.00 97.44 87 LEU A O 1
ATOM 679 N N . GLY A 1 88 ? -1.483 10.599 2.047 1.00 96.44 88 GLY A N 1
ATOM 680 C CA . GLY A 1 88 ? -0.108 10.163 1.830 1.00 96.44 88 GLY A CA 1
ATOM 681 C C . GLY A 1 88 ? 0.084 9.522 0.456 1.00 96.44 88 GLY A C 1
ATOM 682 O O . GLY A 1 88 ? 0.973 9.933 -0.282 1.00 96.44 88 GLY A O 1
ATOM 683 N N . LEU A 1 89 ? -0.778 8.582 0.062 1.00 96.62 89 LEU A N 1
ATOM 684 C CA . LEU A 1 89 ? -0.741 7.957 -1.263 1.00 96.62 89 LEU A CA 1
ATOM 685 C C . LEU A 1 89 ? -0.932 8.983 -2.385 1.00 96.62 89 LEU A C 1
ATOM 687 O O . LEU A 1 89 ? -0.157 8.992 -3.342 1.00 96.62 89 LEU A O 1
ATOM 691 N N . ALA A 1 90 ? -1.929 9.859 -2.254 1.00 97.31 90 ALA A N 1
ATOM 692 C CA . ALA A 1 90 ? -2.261 10.863 -3.260 1.00 97.31 90 ALA A CA 1
ATOM 693 C C . ALA A 1 90 ? -1.129 11.875 -3.492 1.00 97.31 90 ALA A C 1
ATOM 695 O O . ALA A 1 90 ? -1.006 12.397 -4.595 1.00 97.31 90 ALA A O 1
ATOM 696 N N . ILE A 1 91 ? -0.298 12.140 -2.479 1.00 97.81 91 ILE A N 1
ATOM 697 C CA . ILE A 1 91 ? 0.826 13.081 -2.571 1.00 97.81 91 ILE A CA 1
ATOM 698 C C . ILE A 1 91 ? 2.124 12.359 -2.950 1.00 97.81 91 ILE A C 1
ATOM 700 O O . ILE A 1 91 ? 2.830 12.779 -3.867 1.00 97.81 91 ILE A O 1
ATOM 704 N N . ILE A 1 92 ? 2.457 11.2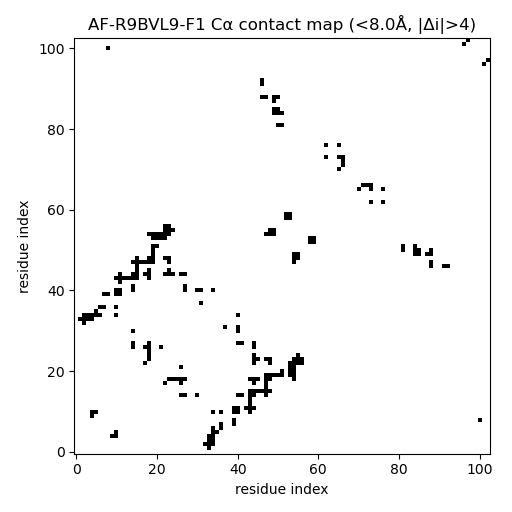67 -2.260 1.00 97.50 92 ILE A N 1
ATOM 705 C CA . ILE A 1 92 ? 3.769 10.617 -2.364 1.00 97.50 92 ILE A CA 1
ATOM 706 C C . ILE A 1 92 ? 3.910 9.854 -3.684 1.00 97.50 92 ILE A C 1
ATOM 708 O O . ILE A 1 92 ? 4.982 9.905 -4.283 1.00 97.50 92 ILE A O 1
ATOM 712 N N . ILE A 1 93 ? 2.858 9.184 -4.174 1.00 97.25 93 ILE A N 1
ATOM 713 C CA . ILE A 1 93 ? 2.921 8.457 -5.453 1.00 97.25 93 ILE A CA 1
ATOM 714 C C . ILE A 1 93 ? 3.299 9.391 -6.612 1.00 97.25 93 ILE A C 1
ATOM 716 O O . ILE A 1 93 ? 4.313 9.114 -7.255 1.00 97.25 93 ILE A O 1
ATOM 720 N N . PRO A 1 94 ? 2.555 10.481 -6.903 1.00 97.19 94 PRO A N 1
ATOM 721 C CA . PRO A 1 94 ? 2.900 11.347 -8.026 1.00 97.19 94 PRO A CA 1
ATOM 722 C C . PRO A 1 94 ? 4.229 12.070 -7.809 1.00 97.19 94 PRO A C 1
ATOM 724 O O . PRO A 1 94 ? 4.990 12.216 -8.762 1.00 97.19 94 PRO A O 1
ATOM 727 N N . LEU A 1 95 ? 4.549 12.467 -6.571 1.00 97.19 95 LEU A N 1
ATOM 728 C CA . LEU A 1 95 ? 5.822 13.115 -6.256 1.00 97.19 95 LEU A CA 1
ATOM 729 C C . LEU A 1 95 ? 7.015 12.205 -6.571 1.00 97.19 95 LEU A C 1
ATOM 731 O O . LEU A 1 95 ? 7.935 12.608 -7.281 1.00 97.19 95 LEU A O 1
ATOM 735 N N . ILE A 1 96 ? 6.999 10.969 -6.069 1.00 96.62 96 ILE A N 1
ATOM 736 C CA . ILE A 1 96 ? 8.081 10.010 -6.311 1.00 96.62 96 ILE A CA 1
ATOM 737 C C . ILE A 1 96 ? 8.105 9.579 -7.776 1.00 96.62 96 ILE A C 1
ATOM 739 O O . ILE A 1 96 ? 9.186 9.462 -8.347 1.00 96.62 96 ILE A O 1
ATOM 743 N N . TYR A 1 97 ? 6.946 9.404 -8.412 1.00 95.75 97 TYR A N 1
ATOM 744 C CA . TYR A 1 97 ? 6.878 9.105 -9.841 1.00 95.75 97 TYR A CA 1
ATOM 745 C C . TYR A 1 97 ? 7.557 10.197 -10.682 1.00 95.75 97 TYR A C 1
ATOM 747 O O . TYR A 1 97 ? 8.388 9.885 -11.534 1.00 95.75 97 TYR A O 1
ATOM 755 N N . LEU A 1 98 ? 7.266 11.472 -10.399 1.00 96.19 98 LEU A N 1
ATOM 756 C CA . LEU A 1 98 ? 7.888 12.613 -11.072 1.00 96.19 98 LEU A CA 1
ATOM 757 C C . LEU A 1 98 ? 9.413 12.604 -10.889 1.00 96.19 98 LEU A C 1
ATOM 759 O O . LEU A 1 98 ? 10.148 12.715 -11.866 1.00 96.19 98 LEU A O 1
ATOM 763 N N . ILE A 1 99 ? 9.883 12.413 -9.651 1.00 95.19 99 ILE A N 1
ATOM 764 C CA . ILE A 1 99 ? 11.315 12.396 -9.308 1.00 95.19 99 ILE A CA 1
ATOM 765 C C . ILE A 1 99 ? 12.059 11.226 -9.963 1.00 95.19 99 ILE A C 1
ATOM 767 O O . ILE A 1 99 ? 13.236 11.354 -10.282 1.00 95.19 99 ILE A O 1
ATOM 771 N N . LEU A 1 100 ? 11.422 10.064 -10.106 1.00 92.88 100 LEU A N 1
ATOM 772 C CA . LEU A 1 100 ? 12.080 8.865 -10.628 1.00 92.88 100 LEU A CA 1
ATOM 773 C C . LEU A 1 100 ? 12.087 8.776 -12.154 1.00 92.88 100 LEU A C 1
ATOM 775 O O . LEU A 1 100 ? 12.977 8.123 -12.703 1.00 92.88 100 LEU A O 1
ATOM 779 N N . PHE A 1 101 ? 11.072 9.334 -12.819 1.00 93.19 101 PHE A N 1
ATOM 780 C CA . PHE A 1 101 ? 10.797 9.029 -14.227 1.00 93.19 101 PHE A CA 1
ATOM 781 C C . PHE A 1 101 ? 10.653 10.248 -15.137 1.00 93.19 101 PHE A C 1
ATOM 783 O O . PHE A 1 101 ? 10.630 10.066 -16.354 1.00 93.19 101 PHE A O 1
ATOM 790 N N . CYS A 1 102 ? 10.537 11.459 -14.591 1.00 90.12 102 CYS A N 1
ATOM 791 C CA . CYS A 1 102 ? 10.374 12.679 -15.388 1.00 90.12 102 CYS A CA 1
ATOM 792 C C . CYS A 1 102 ? 11.526 13.679 -15.239 1.00 90.12 102 CYS A C 1
ATOM 794 O O . CYS A 1 102 ? 11.670 14.536 -16.108 1.00 90.12 102 CYS A O 1
ATOM 796 N N . ILE A 1 103 ? 12.306 13.585 -14.161 1.00 87.00 103 ILE A N 1
ATOM 797 C CA . ILE A 1 103 ? 13.487 14.414 -13.879 1.00 87.00 103 ILE A CA 1
ATOM 798 C C . ILE A 1 103 ? 14.733 13.559 -14.095 1.00 87.00 103 ILE A C 1
ATOM 800 O O . ILE A 1 103 ? 15.668 14.054 -14.759 1.00 87.00 103 ILE A O 1
#